Protein AF-A0A9P6J205-F1 (afdb_monomer_lite)

pLDDT: mean 71.79, std 16.91, range [29.52, 93.44]

Sequence (157 aa):
MSLKSSILQNPLFQKTFSLTIWFLLLGIPLLIVVLVVYCATKGTGNIAGLIIDKSAKRVRAYQQQQRKKEKPDPPMGAISFTSQSPTGTADSDKVSFSPEDQLLLYGAYKQATKGDIKGLKPTFSDIAARSKWQAWANMRGKSHQEAQEIYVDLVVK

Organism: Mortierella alpina (NCBI:txid64518)

Foldseek 3Di:
DDPPPPVPPDPVVVVVVVVVVVCVVPVVVVVVVVVVVVCVVPPDPPPVVVVVVVVVVVVVVVVVVVVVVPPPDPCPPDPPPDPDDDDDDDDDPDPDDDSLLVLLLLLLVCCLPVNQDDDDQDDPVDPSSNSNSVSVNVCHPPHNVRSVVSNVVSVVD

Structure (mmCIF, N/CA/C/O backbone):
data_AF-A0A9P6J205-F1
#
_entry.id   AF-A0A9P6J205-F1
#
loop_
_atom_site.group_PDB
_atom_site.id
_atom_site.type_symbol
_atom_site.label_atom_id
_atom_site.label_alt_id
_atom_site.label_comp_id
_atom_site.label_asym_id
_atom_site.label_entity_id
_atom_site.label_seq_id
_atom_site.pdbx_PDB_ins_code
_atom_site.Cartn_x
_atom_site.Cartn_y
_atom_site.Cartn_z
_atom_site.occupancy
_atom_site.B_iso_or_equiv
_atom_site.auth_seq_id
_atom_site.auth_comp_id
_atom_site.auth_asym_id
_atom_site.auth_atom_id
_atom_site.pdbx_PDB_model_num
ATOM 1 N N . MET A 1 1 ? 83.102 -12.683 37.222 1.00 41.12 1 MET A N 1
ATOM 2 C CA . MET A 1 1 ? 83.551 -13.197 35.910 1.00 41.12 1 MET A CA 1
ATOM 3 C C . MET A 1 1 ? 82.392 -13.138 34.934 1.00 41.12 1 MET A C 1
ATOM 5 O O . MET A 1 1 ? 81.307 -13.614 35.239 1.00 41.12 1 MET A O 1
ATOM 9 N N . SER A 1 2 ? 82.616 -12.447 33.820 1.00 54.97 2 SER A N 1
ATOM 10 C CA . SER A 1 2 ? 81.645 -12.169 32.765 1.00 54.97 2 SER A CA 1
ATOM 11 C C . SER A 1 2 ? 81.295 -13.448 32.000 1.00 54.97 2 SER A C 1
ATOM 13 O O . SER A 1 2 ? 82.120 -13.961 31.255 1.00 54.97 2 SER A O 1
ATOM 15 N N . LEU A 1 3 ? 80.077 -13.961 32.191 1.00 51.59 3 LEU A N 1
ATOM 16 C CA . LEU A 1 3 ? 79.506 -15.078 31.419 1.00 51.59 3 LEU A CA 1
ATOM 17 C C . LEU A 1 3 ? 78.498 -14.593 30.358 1.00 51.59 3 LEU A C 1
ATOM 19 O O . LEU A 1 3 ? 77.771 -15.389 29.774 1.00 51.59 3 LEU A O 1
ATOM 23 N N . LYS A 1 4 ? 78.423 -13.276 30.110 1.00 52.69 4 LYS A N 1
ATOM 24 C CA . LYS A 1 4 ? 77.413 -12.679 29.217 1.00 52.69 4 LYS A CA 1
ATOM 25 C C . LYS A 1 4 ? 77.849 -12.545 27.753 1.00 52.69 4 LYS A C 1
ATOM 27 O O . LYS A 1 4 ? 77.034 -12.141 26.934 1.00 52.69 4 LYS A O 1
ATOM 32 N N . SER A 1 5 ? 79.086 -12.890 27.395 1.00 57.25 5 SER A N 1
ATOM 33 C CA . SER A 1 5 ? 79.596 -12.683 26.029 1.00 57.25 5 SER A CA 1
ATOM 34 C C . SER A 1 5 ? 79.699 -13.948 25.169 1.00 57.25 5 SER A C 1
ATOM 36 O O . SER A 1 5 ? 79.722 -13.829 23.948 1.00 57.25 5 SER A O 1
ATOM 38 N N . SER A 1 6 ? 79.698 -15.157 25.742 1.00 56.53 6 SER A N 1
ATOM 39 C CA . SER A 1 6 ? 80.016 -16.376 24.972 1.00 56.53 6 SER A CA 1
ATOM 40 C C . SER A 1 6 ? 78.914 -16.851 24.016 1.00 56.53 6 SER A C 1
ATOM 42 O O . SER A 1 6 ? 79.210 -17.537 23.045 1.00 56.53 6 SER A O 1
ATOM 44 N N . ILE A 1 7 ? 77.649 -16.478 24.239 1.00 56.50 7 ILE A N 1
ATOM 45 C CA . ILE A 1 7 ? 76.525 -16.908 23.381 1.00 56.50 7 ILE A CA 1
ATOM 46 C C . ILE A 1 7 ? 76.382 -15.995 22.145 1.00 56.50 7 ILE A C 1
ATOM 48 O O . ILE A 1 7 ? 75.870 -16.413 21.109 1.00 56.50 7 ILE A O 1
ATOM 52 N N . LEU A 1 8 ? 76.894 -14.762 22.213 1.00 55.38 8 LEU A N 1
ATOM 53 C CA . LEU A 1 8 ? 76.683 -13.729 21.191 1.00 55.38 8 LEU A CA 1
ATOM 54 C C . LEU A 1 8 ? 77.737 -13.704 20.072 1.00 55.38 8 LEU A C 1
ATOM 56 O O . LEU A 1 8 ? 77.547 -12.979 19.097 1.00 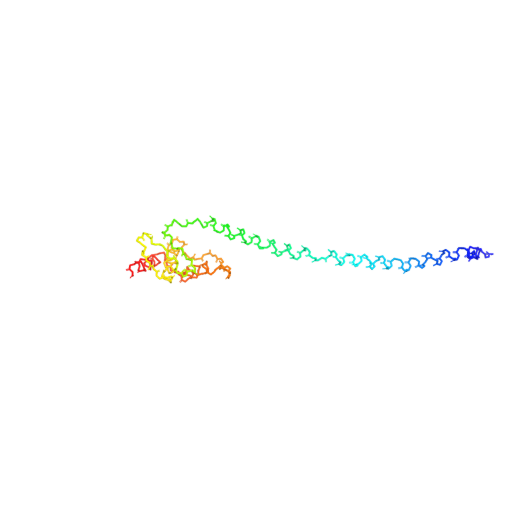55.38 8 LEU A O 1
ATOM 60 N N . GLN A 1 9 ? 78.810 -14.495 20.167 1.00 62.38 9 GLN A N 1
ATOM 61 C CA . GLN A 1 9 ? 79.938 -14.465 19.222 1.00 62.38 9 GLN A CA 1
ATOM 62 C C . GLN A 1 9 ? 79.904 -15.551 18.132 1.00 62.38 9 GLN A C 1
ATOM 64 O O . GLN A 1 9 ? 80.820 -15.622 17.316 1.00 62.38 9 GLN A O 1
ATOM 69 N N . ASN A 1 10 ? 78.849 -16.375 18.067 1.00 68.81 10 ASN A N 1
ATOM 70 C CA . ASN A 1 10 ? 78.697 -17.374 17.006 1.00 68.81 10 ASN A CA 1
ATOM 71 C C . ASN A 1 10 ? 78.152 -16.727 15.714 1.00 68.81 10 ASN A C 1
ATOM 73 O O . ASN A 1 10 ? 76.998 -16.285 15.698 1.00 68.81 10 ASN A O 1
ATOM 77 N N . PRO A 1 11 ? 78.914 -16.703 14.600 1.00 70.19 11 PRO A N 1
ATOM 78 C CA . PRO A 1 11 ? 78.512 -16.010 13.370 1.00 70.19 11 PRO A CA 1
ATOM 79 C C . PRO A 1 11 ? 77.289 -16.650 12.694 1.00 70.19 11 PRO A C 1
ATOM 81 O O . PRO A 1 11 ? 76.529 -15.965 12.011 1.00 70.19 11 PRO A O 1
ATOM 84 N N . LEU A 1 12 ? 77.059 -17.949 12.915 1.00 64.69 12 LEU A N 1
ATOM 85 C CA . LEU A 1 12 ? 75.842 -18.642 12.479 1.00 64.69 12 LEU A CA 1
ATOM 86 C C . LEU A 1 12 ? 74.612 -18.188 13.274 1.00 64.69 12 LEU A C 1
ATOM 88 O O . LEU A 1 12 ? 73.552 -17.957 12.695 1.00 64.69 12 LEU A O 1
ATOM 92 N N . PHE A 1 13 ? 74.763 -17.978 14.583 1.00 65.44 13 PHE A N 1
ATOM 93 C CA . PHE A 1 13 ? 73.679 -17.501 15.437 1.00 65.44 13 PHE A CA 1
ATOM 94 C C . PHE A 1 13 ? 73.306 -16.063 15.050 1.00 65.44 13 PHE A C 1
ATOM 96 O O . PHE A 1 13 ? 72.161 -15.797 14.716 1.00 65.44 13 PHE A O 1
ATOM 103 N N . GLN A 1 14 ? 74.278 -15.163 14.896 1.00 65.69 14 GLN A N 1
ATOM 104 C CA . GLN A 1 14 ? 74.015 -13.786 14.444 1.00 65.69 14 GLN A CA 1
ATOM 105 C C . GLN A 1 14 ? 73.279 -13.719 13.090 1.00 65.69 14 GLN A C 1
ATOM 107 O O . GLN A 1 14 ? 72.322 -12.958 12.941 1.00 65.69 14 GLN A O 1
ATOM 112 N N . LYS A 1 15 ? 73.654 -14.566 12.120 1.00 73.62 15 LYS A N 1
ATOM 113 C CA . LYS A 1 15 ? 72.974 -14.631 10.813 1.00 73.62 15 LYS A CA 1
ATOM 114 C C . LYS A 1 15 ? 71.539 -15.153 10.916 1.00 73.62 15 LYS A C 1
ATOM 116 O O . LYS A 1 15 ? 70.650 -14.583 10.295 1.00 73.62 15 LYS A O 1
ATOM 121 N N . THR A 1 16 ? 71.292 -16.194 11.710 1.00 70.44 16 THR A N 1
ATOM 122 C CA . THR A 1 16 ? 69.937 -16.758 11.887 1.00 70.44 16 THR A CA 1
ATOM 123 C C . THR A 1 16 ? 69.003 -15.829 12.659 1.00 70.44 16 THR A C 1
ATOM 125 O O . THR A 1 16 ? 67.841 -15.688 12.282 1.00 70.44 16 THR A O 1
ATOM 128 N N . PHE A 1 17 ? 69.502 -15.124 13.676 1.00 75.81 17 PHE A N 1
ATOM 129 C CA . PHE A 1 17 ? 68.712 -14.136 14.413 1.00 75.81 17 PHE A CA 1
ATOM 130 C C . PHE A 1 17 ? 68.404 -12.911 13.547 1.00 75.81 17 PHE A C 1
ATOM 132 O O . PHE A 1 17 ? 67.268 -12.457 13.519 1.00 75.81 17 PHE A O 1
ATOM 139 N N . SER A 1 18 ? 69.362 -12.425 12.752 1.00 77.38 18 SER A N 1
ATOM 140 C CA . SER A 1 18 ? 69.127 -11.309 11.825 1.00 77.38 18 SER A CA 1
ATOM 141 C C . SER A 1 18 ? 68.136 -11.667 10.708 1.00 77.38 18 SER A C 1
ATOM 143 O O . SER A 1 18 ? 67.225 -10.890 10.423 1.00 77.38 18 SER A O 1
ATOM 145 N N . LEU A 1 19 ? 68.259 -12.864 10.124 1.00 75.75 19 LEU A N 1
ATOM 146 C CA . LEU A 1 19 ? 67.400 -13.316 9.027 1.00 75.75 19 LEU A CA 1
ATOM 147 C C . LEU A 1 19 ? 65.959 -13.586 9.490 1.00 75.75 19 LEU A C 1
ATOM 149 O O . LEU A 1 19 ? 65.010 -13.239 8.791 1.00 75.75 19 LEU A O 1
ATOM 153 N N . THR A 1 20 ? 65.784 -14.148 10.690 1.00 79.38 20 THR A N 1
ATOM 154 C CA . THR A 1 20 ? 64.454 -14.363 11.287 1.00 79.38 20 THR A CA 1
ATOM 155 C C . THR A 1 20 ? 63.793 -13.050 11.690 1.00 79.38 20 THR A C 1
ATOM 157 O O . THR A 1 20 ? 62.608 -12.869 11.421 1.00 79.38 20 THR A O 1
ATOM 160 N N . ILE A 1 21 ? 64.553 -12.101 12.244 1.00 84.25 21 ILE A N 1
ATOM 161 C CA . ILE A 1 21 ? 64.058 -10.757 12.568 1.00 84.25 21 ILE A CA 1
ATOM 162 C C . ILE A 1 21 ? 63.597 -10.022 11.304 1.00 84.25 21 ILE A C 1
ATOM 164 O O . ILE A 1 21 ? 62.526 -9.420 11.317 1.00 84.25 21 ILE A O 1
ATOM 168 N N . TRP A 1 22 ? 64.337 -10.120 10.195 1.00 77.25 22 TRP A N 1
ATOM 169 C CA . TRP A 1 22 ? 63.916 -9.548 8.910 1.00 77.25 22 TRP A CA 1
ATOM 170 C C . TRP A 1 22 ? 62.637 -10.206 8.366 1.00 77.25 22 TRP A C 1
ATOM 172 O O . TRP A 1 22 ? 61.748 -9.514 7.874 1.00 77.25 22 TRP A O 1
ATOM 182 N N . PHE A 1 23 ? 62.493 -11.525 8.518 1.00 81.62 23 PHE A N 1
ATOM 183 C CA . PHE A 1 23 ? 61.292 -12.261 8.106 1.00 81.62 23 PHE A CA 1
ATOM 184 C C . PHE A 1 23 ? 60.060 -11.911 8.959 1.00 81.62 23 PHE A C 1
ATOM 186 O O . PHE A 1 23 ? 58.953 -11.799 8.436 1.00 81.62 23 PHE A O 1
ATOM 193 N N . LEU A 1 24 ? 60.247 -11.667 10.258 1.00 82.44 24 LEU A N 1
ATOM 194 C CA . LEU A 1 24 ? 59.205 -11.175 11.164 1.00 82.44 24 LEU A CA 1
ATOM 195 C C . LEU A 1 24 ? 58.810 -9.721 10.855 1.00 82.44 24 LEU A C 1
ATOM 197 O O . LEU A 1 24 ? 57.621 -9.412 10.818 1.00 82.44 24 LEU A O 1
ATOM 201 N N . LEU A 1 25 ? 59.785 -8.844 10.587 1.00 83.44 25 LEU A N 1
ATOM 202 C CA . LEU A 1 25 ? 59.552 -7.421 10.311 1.00 83.44 25 LEU A CA 1
ATOM 203 C C . LEU A 1 25 ? 58.934 -7.148 8.940 1.00 83.44 25 LEU A C 1
ATOM 205 O O . LEU A 1 25 ? 58.201 -6.176 8.821 1.00 83.44 25 LEU A O 1
ATOM 209 N N . LEU A 1 26 ? 59.211 -7.965 7.920 1.00 82.44 26 LEU A N 1
ATOM 210 C CA . LEU A 1 26 ? 58.691 -7.760 6.558 1.00 82.44 26 LEU A CA 1
ATOM 211 C C . LEU A 1 26 ? 57.620 -8.772 6.145 1.00 82.44 26 LEU A C 1
ATOM 213 O O . LEU A 1 26 ? 56.707 -8.424 5.398 1.00 82.44 26 LEU A O 1
ATOM 217 N N . GLY A 1 27 ? 57.677 -10.006 6.645 1.00 84.94 27 GLY A N 1
ATOM 218 C CA . GLY A 1 27 ? 56.720 -11.056 6.292 1.00 84.94 27 GLY A CA 1
ATOM 219 C C . GLY A 1 27 ? 55.359 -10.876 6.961 1.00 84.94 27 GLY A C 1
ATOM 220 O O . GLY A 1 27 ? 54.329 -10.989 6.300 1.00 84.94 27 GLY A O 1
ATOM 221 N N . ILE A 1 28 ? 55.335 -10.532 8.253 1.00 86.06 28 ILE A N 1
ATOM 222 C CA . ILE A 1 28 ? 54.082 -10.291 8.984 1.00 86.06 28 ILE A CA 1
ATOM 223 C C . ILE A 1 28 ? 53.296 -9.101 8.414 1.00 86.06 28 ILE A C 1
ATOM 225 O O . ILE A 1 28 ? 52.098 -9.274 8.186 1.00 86.06 28 ILE A O 1
ATOM 229 N N . PRO A 1 29 ? 53.889 -7.925 8.115 1.00 87.69 29 PRO A N 1
ATOM 230 C CA . PRO A 1 29 ? 53.118 -6.838 7.518 1.00 87.69 29 PRO A CA 1
ATOM 231 C C . PRO A 1 29 ? 52.644 -7.161 6.101 1.00 87.69 29 PRO A C 1
ATOM 233 O O . PRO A 1 29 ? 51.523 -6.794 5.768 1.00 87.69 29 PRO A O 1
ATOM 236 N N . LEU A 1 30 ? 53.413 -7.897 5.287 1.00 86.19 30 LEU A N 1
ATOM 237 C CA . LEU A 1 30 ? 52.924 -8.369 3.985 1.00 86.19 30 LEU A CA 1
ATOM 238 C C . LEU A 1 30 ? 51.725 -9.313 4.140 1.00 86.19 30 LEU A C 1
ATOM 240 O O . LEU A 1 30 ? 50.746 -9.173 3.411 1.00 86.19 30 LEU A O 1
ATOM 244 N N . LEU A 1 31 ? 51.755 -10.217 5.121 1.00 86.44 31 LEU A N 1
ATOM 245 C CA . LEU A 1 31 ? 50.636 -11.111 5.417 1.00 86.44 31 LEU A CA 1
ATOM 246 C C . LEU A 1 31 ? 49.409 -10.324 5.894 1.00 86.44 31 LEU A C 1
ATOM 248 O O . LEU A 1 31 ? 48.308 -10.577 5.415 1.00 86.44 31 LEU A O 1
ATOM 252 N N . ILE A 1 32 ? 49.592 -9.326 6.765 1.00 88.50 32 ILE A N 1
ATOM 253 C CA . ILE A 1 32 ? 48.509 -8.441 7.217 1.00 88.50 32 ILE A CA 1
ATOM 254 C C . ILE A 1 32 ? 47.936 -7.644 6.042 1.00 88.50 32 ILE A C 1
ATOM 256 O O . ILE A 1 32 ? 46.720 -7.584 5.902 1.00 88.50 32 ILE A O 1
ATOM 260 N N . VAL A 1 33 ? 48.772 -7.077 5.168 1.00 88.19 33 VAL A N 1
ATOM 261 C CA . VAL A 1 33 ? 48.318 -6.332 3.981 1.00 88.19 33 VAL A CA 1
ATOM 262 C C . VAL A 1 33 ? 47.537 -7.243 3.034 1.00 88.19 33 VAL A C 1
ATOM 264 O O . VAL A 1 33 ? 46.446 -6.875 2.605 1.00 88.19 33 VAL A O 1
ATOM 267 N N . VAL A 1 34 ? 48.024 -8.457 2.765 1.00 87.69 34 VAL A N 1
ATOM 268 C CA . VAL A 1 34 ? 47.303 -9.455 1.956 1.00 87.69 34 VAL A CA 1
ATOM 269 C C . VAL A 1 34 ? 45.974 -9.838 2.610 1.00 87.69 34 VAL A C 1
ATOM 271 O O . VAL A 1 34 ? 44.964 -9.943 1.919 1.00 87.69 34 VAL A O 1
ATOM 274 N N . LEU A 1 35 ? 45.937 -9.987 3.934 1.00 85.44 35 LEU A N 1
ATOM 275 C CA . LEU A 1 35 ? 44.730 -10.345 4.678 1.00 85.44 35 LEU A CA 1
ATOM 276 C C . LEU A 1 35 ? 43.717 -9.189 4.717 1.00 85.44 35 LEU A C 1
ATOM 278 O O . LEU A 1 35 ? 42.523 -9.425 4.560 1.00 85.44 35 LEU A O 1
ATOM 282 N N . VAL A 1 36 ? 44.174 -7.939 4.821 1.00 84.94 36 VAL A N 1
ATOM 283 C CA . VAL A 1 36 ? 43.337 -6.732 4.721 1.00 84.94 36 VAL A CA 1
ATOM 284 C C . VAL A 1 36 ? 42.776 -6.572 3.307 1.00 84.94 36 VAL A C 1
ATOM 286 O O . VAL A 1 36 ? 41.580 -6.330 3.159 1.00 84.94 36 VAL A O 1
ATOM 289 N N . VAL A 1 37 ? 43.586 -6.779 2.264 1.00 83.94 37 VAL A N 1
ATOM 290 C CA . VAL A 1 37 ? 43.130 -6.756 0.860 1.00 83.94 37 VAL A CA 1
ATOM 291 C C . VAL A 1 37 ? 42.151 -7.903 0.578 1.00 83.94 37 VAL A C 1
ATOM 293 O O . VAL A 1 37 ? 41.130 -7.708 -0.085 1.00 83.94 37 VAL A O 1
ATOM 296 N N . TYR A 1 38 ? 42.389 -9.091 1.131 1.00 84.31 38 TYR A N 1
ATOM 297 C CA . TYR A 1 38 ? 41.468 -10.225 1.035 1.00 84.31 38 TYR A CA 1
ATOM 298 C C . TYR A 1 38 ? 40.138 -9.957 1.763 1.00 84.31 38 TYR A C 1
ATOM 300 O O . TYR A 1 38 ? 39.062 -10.227 1.226 1.00 84.31 38 TYR A O 1
ATOM 308 N N . CYS A 1 39 ? 40.183 -9.343 2.947 1.00 77.50 39 CYS A N 1
ATOM 309 C CA . CYS A 1 39 ? 38.991 -8.896 3.669 1.00 77.50 39 CYS A CA 1
ATOM 310 C C . CYS A 1 39 ? 38.236 -7.790 2.912 1.00 77.50 39 CYS A C 1
ATOM 312 O O . CYS A 1 39 ? 37.005 -7.817 2.870 1.00 77.50 39 CYS A O 1
ATOM 314 N N . ALA A 1 40 ? 38.944 -6.860 2.264 1.00 71.81 40 ALA A N 1
ATOM 315 C CA . ALA A 1 40 ? 38.343 -5.777 1.484 1.00 71.81 40 ALA A CA 1
ATOM 316 C C . ALA A 1 40 ? 37.705 -6.266 0.171 1.00 71.81 40 ALA A C 1
ATOM 318 O O . ALA A 1 40 ? 36.665 -5.755 -0.229 1.00 71.81 40 ALA A O 1
ATOM 319 N N . THR A 1 41 ? 38.273 -7.287 -0.480 1.00 68.62 41 THR A N 1
ATOM 320 C CA . THR A 1 41 ? 37.715 -7.866 -1.720 1.00 68.62 41 THR A CA 1
ATOM 321 C C . THR A 1 41 ? 36.516 -8.787 -1.474 1.00 68.62 41 THR A C 1
ATOM 323 O O . THR A 1 41 ? 35.661 -8.933 -2.347 1.00 68.62 41 THR A O 1
ATOM 326 N N . LYS A 1 42 ? 36.407 -9.398 -0.286 1.00 63.72 42 LYS A N 1
ATOM 327 C CA . LYS A 1 42 ? 35.264 -10.247 0.108 1.00 63.72 42 LYS A CA 1
ATOM 328 C C . LYS A 1 42 ? 34.161 -9.481 0.855 1.00 63.72 42 LYS A C 1
ATOM 330 O O . LYS A 1 42 ? 33.034 -9.971 0.941 1.00 63.72 42 LYS A O 1
ATOM 335 N N . GLY A 1 43 ? 34.462 -8.310 1.416 1.00 64.00 43 GLY A N 1
ATOM 336 C CA . GLY A 1 43 ? 33.534 -7.514 2.212 1.00 64.00 43 GLY A CA 1
ATOM 337 C C . GLY A 1 43 ? 32.693 -6.559 1.366 1.00 64.00 43 GLY A C 1
ATOM 338 O O . GLY A 1 43 ? 33.219 -5.800 0.569 1.00 64.00 43 GLY A O 1
ATOM 339 N N . THR A 1 44 ? 31.382 -6.538 1.613 1.00 57.19 44 THR A N 1
ATOM 340 C CA . THR A 1 44 ? 30.391 -5.509 1.205 1.00 57.19 44 THR A CA 1
ATOM 341 C C . THR A 1 44 ? 29.679 -5.605 -0.152 1.00 57.19 44 THR A C 1
ATOM 343 O O . THR A 1 44 ? 28.772 -4.815 -0.387 1.00 57.19 44 THR A O 1
ATOM 346 N N . GLY A 1 45 ? 29.912 -6.621 -0.989 1.00 56.94 45 GLY A N 1
ATOM 347 C CA . GLY A 1 45 ? 29.120 -6.786 -2.228 1.00 56.94 45 GLY A CA 1
ATOM 348 C C . GLY A 1 45 ? 27.699 -7.352 -2.032 1.00 56.94 45 GLY A C 1
ATOM 349 O O . GLY A 1 45 ? 26.758 -6.944 -2.706 1.00 56.94 45 GLY A O 1
ATOM 350 N N . ASN A 1 46 ? 27.513 -8.286 -1.090 1.00 57.03 46 ASN A N 1
ATOM 351 C CA . ASN A 1 46 ? 26.305 -9.133 -1.052 1.00 57.03 46 ASN A CA 1
ATOM 352 C C . ASN A 1 46 ? 25.264 -8.739 0.016 1.00 57.03 46 ASN A C 1
ATOM 354 O O . ASN A 1 46 ? 24.160 -9.277 0.057 1.00 57.03 46 ASN A O 1
ATOM 358 N N . ILE A 1 47 ? 25.605 -7.808 0.910 1.00 58.12 47 ILE A N 1
ATOM 359 C CA . ILE A 1 47 ? 24.757 -7.451 2.060 1.00 58.12 47 ILE A CA 1
ATOM 360 C C . ILE A 1 47 ? 23.800 -6.307 1.692 1.00 58.12 47 ILE A C 1
ATOM 362 O O . ILE A 1 47 ? 22.629 -6.336 2.068 1.00 58.12 47 ILE A O 1
ATOM 366 N N . ALA A 1 48 ? 24.259 -5.342 0.885 1.00 57.38 48 ALA A N 1
ATOM 367 C CA . ALA A 1 48 ? 23.447 -4.205 0.448 1.00 57.38 48 ALA A CA 1
ATOM 368 C C . ALA A 1 48 ? 22.246 -4.641 -0.417 1.00 57.38 48 ALA A C 1
ATOM 370 O O . ALA A 1 48 ? 21.121 -4.199 -0.184 1.00 57.38 48 ALA A O 1
ATOM 371 N N . GLY A 1 49 ? 22.452 -5.584 -1.346 1.00 55.66 49 GLY A N 1
ATOM 372 C CA . GLY A 1 49 ? 21.375 -6.146 -2.170 1.00 55.66 49 GLY A CA 1
ATOM 373 C C . GLY A 1 49 ? 20.349 -6.960 -1.368 1.00 55.66 49 GLY A C 1
ATOM 374 O O . GLY A 1 49 ? 19.151 -6.876 -1.633 1.00 55.66 49 GLY A O 1
ATOM 375 N N . LEU A 1 50 ? 20.788 -7.685 -0.331 1.00 57.44 50 LEU A N 1
ATOM 376 C CA . LEU A 1 50 ? 19.911 -8.509 0.512 1.00 57.44 50 LEU A CA 1
ATOM 377 C C . LEU A 1 50 ? 18.957 -7.666 1.379 1.00 57.44 50 LEU A C 1
ATOM 379 O O . LEU A 1 50 ? 17.823 -8.077 1.638 1.00 57.44 50 LEU A O 1
ATOM 383 N N . ILE A 1 51 ? 19.401 -6.488 1.829 1.00 58.16 51 ILE A N 1
ATOM 384 C CA . ILE A 1 51 ? 18.589 -5.571 2.647 1.00 58.16 51 ILE A CA 1
ATOM 385 C C . ILE A 1 51 ? 17.505 -4.894 1.788 1.00 58.16 51 ILE A C 1
ATOM 387 O O . ILE A 1 51 ? 16.350 -4.778 2.214 1.00 58.16 51 ILE A O 1
ATOM 391 N N . ILE A 1 52 ? 17.840 -4.521 0.549 1.00 58.72 52 ILE A N 1
ATOM 392 C CA . ILE A 1 52 ? 16.904 -3.894 -0.397 1.00 58.72 52 ILE A CA 1
ATOM 393 C C . ILE A 1 52 ? 15.887 -4.924 -0.938 1.00 58.72 52 ILE A C 1
ATOM 395 O O . ILE A 1 52 ? 14.695 -4.628 -1.012 1.00 58.72 52 ILE A O 1
ATOM 399 N N . ASP A 1 53 ? 16.294 -6.168 -1.216 1.00 59.31 53 ASP A N 1
ATOM 400 C CA . ASP A 1 53 ? 15.384 -7.223 -1.704 1.00 59.31 53 ASP A CA 1
ATOM 401 C C . ASP A 1 53 ? 14.40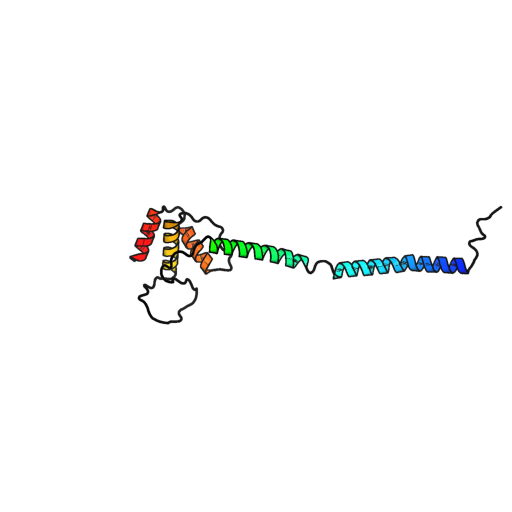3 -7.730 -0.625 1.00 59.31 53 ASP A C 1
ATOM 403 O O . ASP A 1 53 ? 13.211 -7.936 -0.892 1.00 59.31 53 ASP A O 1
ATOM 407 N N . LYS A 1 54 ? 14.854 -7.879 0.633 1.00 60.41 54 LYS A N 1
A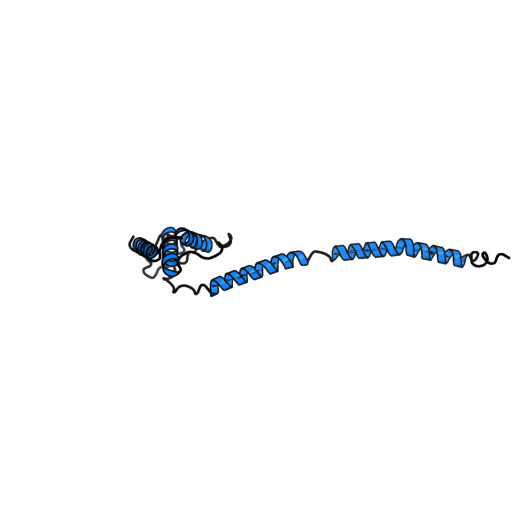TOM 408 C CA . LYS A 1 54 ? 13.979 -8.339 1.732 1.00 60.41 54 LYS A CA 1
ATOM 409 C C . LYS A 1 54 ? 12.834 -7.371 2.023 1.00 60.41 54 LYS A C 1
ATOM 411 O O . LYS A 1 54 ? 11.726 -7.819 2.335 1.00 60.41 54 LYS A O 1
ATOM 416 N N . SER A 1 55 ? 13.080 -6.065 1.935 1.00 57.66 55 SER A N 1
ATOM 417 C CA . SER A 1 55 ? 12.037 -5.057 2.153 1.00 57.66 55 SER A CA 1
ATOM 418 C C . SER A 1 55 ? 11.008 -5.061 1.014 1.00 57.66 55 SER A C 1
ATOM 420 O O . SER A 1 55 ? 9.804 -5.105 1.282 1.00 57.66 55 SER A O 1
ATOM 422 N N . ALA A 1 56 ? 11.452 -5.160 -0.244 1.00 65.19 56 ALA A N 1
ATOM 423 C CA . ALA A 1 56 ? 10.573 -5.227 -1.413 1.00 65.19 56 ALA A CA 1
ATOM 424 C C . ALA A 1 56 ? 9.655 -6.465 -1.408 1.00 65.19 56 ALA A C 1
ATOM 426 O O . ALA A 1 56 ? 8.461 -6.362 -1.711 1.00 65.19 56 ALA A O 1
ATOM 427 N N . LYS A 1 57 ? 10.172 -7.637 -1.011 1.00 66.31 57 LYS A N 1
ATOM 428 C CA . LYS A 1 57 ? 9.371 -8.872 -0.910 1.00 66.31 57 LYS A CA 1
ATOM 429 C C . LYS A 1 57 ? 8.273 -8.779 0.150 1.00 66.31 57 LYS A C 1
ATOM 431 O O . LYS A 1 57 ? 7.148 -9.201 -0.115 1.00 66.31 57 LYS A O 1
ATOM 436 N N . ARG A 1 58 ? 8.557 -8.182 1.315 1.00 65.12 58 ARG A N 1
ATOM 437 C CA . ARG A 1 58 ? 7.545 -7.969 2.366 1.00 65.12 58 ARG A CA 1
ATOM 438 C C . ARG A 1 58 ? 6.438 -7.037 1.889 1.00 65.12 58 ARG A C 1
ATOM 440 O O . ARG A 1 58 ? 5.273 -7.369 2.065 1.00 65.12 58 ARG A O 1
ATOM 447 N N . VAL A 1 59 ? 6.775 -5.927 1.231 1.00 68.81 59 VAL A N 1
ATOM 448 C CA . VAL A 1 59 ? 5.775 -4.980 0.701 1.00 68.81 59 VAL A CA 1
ATOM 449 C C . VAL A 1 59 ? 4.884 -5.636 -0.355 1.00 68.81 59 VAL A C 1
ATOM 451 O O . VAL A 1 59 ? 3.666 -5.495 -0.287 1.00 68.81 59 VAL A O 1
ATOM 454 N N . ARG A 1 60 ? 5.454 -6.422 -1.279 1.00 70.00 60 ARG A N 1
ATOM 455 C CA . ARG A 1 60 ? 4.671 -7.185 -2.268 1.00 70.00 60 ARG A CA 1
ATOM 456 C C . ARG A 1 60 ? 3.752 -8.208 -1.602 1.00 70.00 60 ARG A C 1
ATOM 458 O O . ARG A 1 60 ? 2.600 -8.329 -2.006 1.00 70.00 60 ARG A O 1
ATOM 465 N N . ALA A 1 61 ? 4.220 -8.893 -0.557 1.00 73.94 61 ALA A N 1
ATOM 466 C CA . ALA A 1 61 ? 3.392 -9.809 0.223 1.00 73.94 61 ALA A CA 1
ATOM 467 C C . ALA A 1 61 ? 2.258 -9.074 0.963 1.00 73.94 61 ALA A C 1
ATOM 469 O O . ALA A 1 61 ? 1.118 -9.527 0.904 1.00 73.94 61 ALA A O 1
ATOM 470 N N . TYR A 1 62 ? 2.523 -7.914 1.578 1.00 66.44 62 TYR A N 1
ATOM 471 C CA . TYR A 1 62 ? 1.492 -7.066 2.194 1.00 66.44 62 TYR A CA 1
ATOM 472 C C . TYR A 1 62 ? 0.468 -6.572 1.163 1.00 66.44 62 TYR A C 1
ATOM 474 O O . TYR A 1 62 ? -0.731 -6.663 1.407 1.00 66.44 62 TYR A O 1
ATOM 482 N N . GLN A 1 63 ? 0.908 -6.114 -0.012 1.00 66.75 63 GLN A N 1
ATOM 483 C CA . GLN A 1 63 ? 0.014 -5.695 -1.100 1.00 66.75 63 GLN A CA 1
ATOM 484 C C . GLN A 1 63 ? -0.826 -6.858 -1.641 1.00 66.75 63 GLN A C 1
ATOM 486 O O . GLN A 1 63 ? -2.011 -6.690 -1.915 1.00 66.75 63 GLN A O 1
ATOM 491 N N . GLN A 1 64 ? -0.247 -8.053 -1.768 1.00 63.34 64 GLN A N 1
ATOM 492 C CA . GLN A 1 64 ? -0.985 -9.254 -2.160 1.00 63.34 64 GLN A CA 1
ATOM 493 C C . GLN A 1 64 ? -1.984 -9.690 -1.086 1.00 63.34 64 GLN A C 1
ATOM 495 O O . GLN A 1 64 ? -3.080 -10.131 -1.417 1.00 63.34 64 GLN A O 1
ATOM 500 N N . GLN A 1 65 ? -1.637 -9.550 0.193 1.00 62.12 65 GLN A N 1
ATOM 501 C CA . GLN A 1 65 ? -2.556 -9.821 1.297 1.00 62.12 65 GLN A CA 1
ATOM 502 C C . GLN A 1 65 ? -3.711 -8.823 1.318 1.00 62.12 65 GLN A C 1
ATOM 504 O O . GLN A 1 65 ? -4.846 -9.244 1.515 1.00 62.12 65 GLN A O 1
ATOM 509 N N . GLN A 1 66 ? -3.452 -7.541 1.052 1.00 59.53 66 GLN A N 1
ATOM 510 C CA . GLN A 1 66 ? -4.515 -6.554 0.856 1.00 59.53 66 GLN A CA 1
ATOM 511 C C . GLN A 1 66 ? -5.390 -6.937 -0.345 1.00 59.53 66 GLN A C 1
ATOM 513 O O . GLN A 1 66 ? -6.601 -6.989 -0.194 1.00 59.53 66 GLN A O 1
ATOM 518 N N . ARG A 1 67 ? -4.801 -7.357 -1.476 1.00 60.81 67 ARG A N 1
ATOM 519 C CA . ARG A 1 67 ? -5.551 -7.881 -2.635 1.00 60.81 67 ARG A CA 1
ATOM 520 C C . ARG A 1 67 ? -6.364 -9.146 -2.355 1.00 60.81 67 ARG A C 1
ATOM 522 O O . ARG A 1 67 ? -7.341 -9.382 -3.043 1.00 60.81 67 ARG A O 1
ATOM 529 N N . LYS A 1 68 ? -5.949 -9.996 -1.412 1.00 56.75 68 LYS A N 1
ATOM 530 C CA . LYS A 1 68 ? -6.706 -11.201 -1.025 1.00 56.75 68 LYS A CA 1
ATOM 531 C C . LYS A 1 68 ? -7.806 -10.894 -0.007 1.00 56.75 68 LYS A C 1
ATOM 533 O O . LYS A 1 68 ? -8.843 -11.546 -0.026 1.00 56.75 68 LYS A O 1
ATOM 538 N N . LYS A 1 69 ? -7.566 -9.935 0.895 1.00 53.34 69 LYS A N 1
ATOM 539 C CA . LYS A 1 69 ? -8.556 -9.446 1.869 1.00 53.34 69 LYS A CA 1
ATOM 540 C C . LYS A 1 69 ? -9.621 -8.586 1.198 1.00 53.34 69 LYS A C 1
ATOM 542 O O . LYS A 1 69 ? -10.789 -8.647 1.570 1.00 53.34 69 LYS A O 1
ATOM 547 N N . GLU A 1 70 ? -9.229 -7.839 0.176 1.00 53.66 70 GLU A N 1
ATOM 548 C CA . GLU A 1 70 ? -10.126 -7.259 -0.807 1.00 53.66 70 GLU A CA 1
ATOM 549 C C . GLU A 1 70 ? -10.612 -8.384 -1.723 1.00 53.66 70 GLU A C 1
ATOM 551 O O . GLU A 1 70 ? -10.104 -8.599 -2.818 1.00 53.66 70 GLU A O 1
ATOM 556 N N . LYS A 1 71 ? -11.571 -9.174 -1.221 1.00 46.62 71 LYS A N 1
ATOM 557 C CA . LYS A 1 71 ? -12.339 -10.117 -2.038 1.00 46.62 71 LYS A CA 1
ATOM 558 C C . LYS A 1 71 ? -12.770 -9.350 -3.296 1.00 46.62 71 LYS A C 1
ATOM 560 O O . LYS A 1 71 ? -13.356 -8.282 -3.114 1.00 46.62 71 LYS A O 1
ATOM 565 N N . PRO A 1 72 ? -12.446 -9.821 -4.518 1.00 50.25 72 PRO A N 1
ATOM 566 C CA . PRO A 1 72 ? -12.843 -9.127 -5.732 1.00 50.25 72 PRO A CA 1
ATOM 567 C C . PRO A 1 72 ? -14.345 -8.910 -5.635 1.00 50.25 72 PRO A C 1
ATOM 569 O O . PRO A 1 72 ? -15.098 -9.874 -5.461 1.00 50.25 72 PRO A O 1
ATOM 572 N N . ASP A 1 73 ? -14.742 -7.636 -5.613 1.00 51.56 73 ASP A N 1
ATOM 573 C CA . ASP A 1 73 ? -16.145 -7.254 -5.626 1.00 51.56 73 ASP A CA 1
ATOM 574 C C . ASP A 1 73 ? -16.806 -8.059 -6.771 1.00 51.56 73 ASP A C 1
ATOM 576 O O . ASP A 1 73 ? -16.148 -8.265 -7.804 1.00 51.56 73 ASP A O 1
ATOM 580 N N . PRO A 1 74 ? -18.023 -8.618 -6.582 1.00 49.31 74 PRO A N 1
ATOM 581 C CA . PRO A 1 74 ? -18.696 -9.387 -7.630 1.00 49.31 74 PRO A CA 1
ATOM 582 C C . PRO A 1 74 ? -18.596 -8.607 -8.941 1.00 49.31 74 PRO A C 1
ATOM 584 O O . PRO A 1 74 ? -18.697 -7.378 -8.895 1.00 49.31 74 PRO A O 1
ATOM 587 N N . PRO A 1 75 ? -18.316 -9.270 -10.078 1.00 46.44 75 PRO A N 1
ATOM 588 C CA . PRO A 1 75 ? -18.023 -8.573 -11.317 1.00 46.44 75 PRO A CA 1
ATOM 589 C C . PRO A 1 75 ? -19.238 -7.737 -11.720 1.00 46.44 75 PRO A C 1
ATOM 591 O O . PRO A 1 75 ? -20.148 -8.225 -12.379 1.00 46.44 75 PRO A O 1
ATOM 594 N N . MET A 1 76 ? -19.235 -6.456 -11.352 1.00 44.22 76 MET A N 1
ATOM 595 C CA . MET A 1 76 ? -19.935 -5.434 -12.111 1.00 44.22 76 MET A CA 1
ATOM 596 C C . MET A 1 76 ? -19.221 -5.447 -13.459 1.00 44.22 76 MET A C 1
ATOM 598 O O . MET A 1 76 ? -18.046 -5.079 -13.539 1.00 44.22 76 MET A O 1
ATOM 602 N N . GLY A 1 77 ? -19.876 -6.077 -14.439 1.00 46.78 77 GLY A N 1
ATOM 603 C CA . GLY A 1 77 ? -19.292 -6.627 -15.658 1.00 46.78 77 GLY A CA 1
ATOM 604 C C . GLY A 1 77 ? -18.122 -5.815 -16.197 1.00 46.78 77 GLY A C 1
ATOM 605 O O . GLY A 1 77 ? -18.310 -4.727 -16.720 1.00 46.78 77 GLY A O 1
ATOM 606 N N . ALA A 1 78 ? -16.913 -6.362 -16.045 1.00 39.09 78 ALA A N 1
ATOM 607 C CA . ALA A 1 78 ? -15.673 -5.933 -16.687 1.00 39.09 78 ALA A CA 1
ATOM 608 C C . ALA A 1 78 ? -15.616 -4.443 -17.091 1.00 39.09 78 ALA A C 1
ATOM 610 O O . ALA A 1 78 ? -15.559 -4.128 -18.282 1.00 39.09 78 ALA A O 1
ATOM 611 N N . ILE A 1 79 ? -15.566 -3.537 -16.110 1.00 47.41 79 ILE A N 1
ATOM 612 C CA . ILE A 1 79 ? -14.944 -2.224 -16.315 1.00 47.41 79 ILE A CA 1
ATOM 613 C C . ILE A 1 79 ? -13.455 -2.401 -16.021 1.00 47.41 79 ILE A C 1
ATOM 615 O O . ILE A 1 79 ? -12.924 -2.111 -14.943 1.00 47.41 79 ILE A O 1
ATOM 619 N N . SER A 1 80 ? -12.779 -3.012 -16.989 1.00 43.62 80 SER A N 1
ATOM 620 C CA . SER A 1 80 ? -11.331 -3.079 -17.021 1.00 43.62 80 SER A CA 1
ATOM 621 C C . SER A 1 80 ? -10.816 -1.660 -17.240 1.00 43.62 80 SER A C 1
ATOM 623 O O . SER A 1 80 ? -10.807 -1.166 -18.362 1.00 43.62 80 SER A O 1
ATOM 625 N N . PHE A 1 81 ? -10.395 -1.003 -16.157 1.00 46.25 81 PHE A N 1
ATOM 626 C CA . PHE A 1 81 ? -9.586 0.215 -16.205 1.00 46.25 81 PHE A CA 1
ATOM 627 C C . PHE A 1 81 ? -8.204 -0.158 -16.769 1.00 46.25 81 PHE A C 1
ATOM 629 O O . PHE A 1 81 ? -7.223 -0.280 -16.037 1.00 46.25 81 PHE A O 1
ATOM 636 N N . THR A 1 82 ? -8.151 -0.481 -18.057 1.00 37.31 82 THR A N 1
ATOM 637 C CA . THR A 1 82 ? -6.908 -0.569 -18.813 1.00 37.31 82 THR A CA 1
ATOM 638 C C . THR A 1 82 ? -6.700 0.833 -19.367 1.00 37.31 82 THR A C 1
ATOM 640 O O . THR A 1 82 ? -7.581 1.407 -20.002 1.00 37.31 82 THR A O 1
ATOM 643 N N . SER A 1 83 ? -5.552 1.438 -19.079 1.00 42.81 83 SER A N 1
ATOM 644 C CA . SER A 1 83 ? -5.138 2.676 -19.734 1.00 42.81 83 SER A CA 1
ATOM 645 C C . SER A 1 83 ? -4.644 2.362 -21.152 1.00 42.81 83 SER A C 1
ATOM 647 O O . SER A 1 83 ? -3.496 2.651 -21.490 1.00 42.81 83 SER A O 1
ATOM 649 N N . GLN A 1 84 ? -5.459 1.681 -21.957 1.00 33.38 84 GLN A N 1
ATOM 650 C CA . GLN A 1 84 ? -5.159 1.405 -23.353 1.00 33.38 84 GLN A CA 1
ATOM 651 C C . GLN A 1 84 ? -6.349 1.814 -24.218 1.00 33.38 84 GLN A C 1
ATOM 653 O O . GLN A 1 84 ? -7.461 1.314 -24.073 1.00 33.38 84 GLN A O 1
ATOM 658 N N . SER A 1 85 ? -6.053 2.757 -25.115 1.00 31.86 85 SER A N 1
ATOM 659 C CA . SER A 1 85 ? -6.809 3.104 -26.321 1.00 31.86 85 SER A CA 1
ATOM 660 C C . SER A 1 85 ? -7.328 1.853 -27.061 1.00 31.86 85 SER A C 1
ATOM 662 O O . SER A 1 85 ? -6.751 0.771 -26.917 1.00 31.86 85 SER A O 1
ATOM 664 N N . PRO A 1 86 ? -8.402 1.977 -27.860 1.00 42.12 86 PRO A N 1
ATOM 665 C CA . PRO A 1 86 ? -9.299 0.883 -28.184 1.00 42.12 86 PRO A CA 1
ATOM 666 C C . PRO A 1 86 ? -8.630 -0.115 -29.127 1.00 42.12 86 PRO A C 1
ATOM 668 O O . PRO A 1 86 ? -8.179 0.236 -30.214 1.00 42.12 86 PRO A O 1
ATOM 671 N N . THR A 1 87 ? -8.631 -1.387 -28.744 1.00 29.52 87 THR A N 1
ATOM 672 C CA . THR A 1 87 ? -8.577 -2.480 -29.715 1.00 29.52 87 THR A CA 1
ATOM 673 C C . THR A 1 87 ? -9.909 -3.197 -29.624 1.00 29.52 87 THR A C 1
ATOM 675 O O . THR A 1 87 ? -10.291 -3.719 -28.578 1.00 29.52 87 THR A O 1
ATOM 678 N N . GLY A 1 88 ? -10.682 -3.066 -30.699 1.00 43.75 88 GLY A N 1
ATOM 679 C CA . GLY A 1 88 ? -12.040 -3.565 -30.771 1.00 43.75 88 GLY A CA 1
ATOM 680 C C . GLY A 1 88 ? -12.102 -5.081 -30.649 1.00 43.75 88 GLY A C 1
ATOM 681 O O . GLY A 1 88 ? -11.231 -5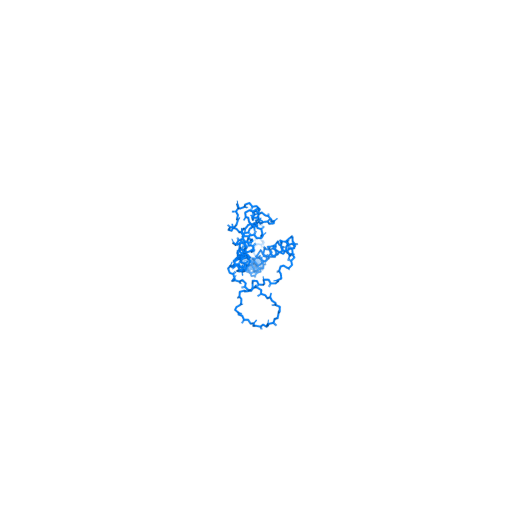.801 -31.124 1.00 43.75 88 GLY A O 1
ATOM 682 N N . THR A 1 89 ? -13.181 -5.553 -30.045 1.00 35.34 89 THR A N 1
ATOM 683 C CA . THR A 1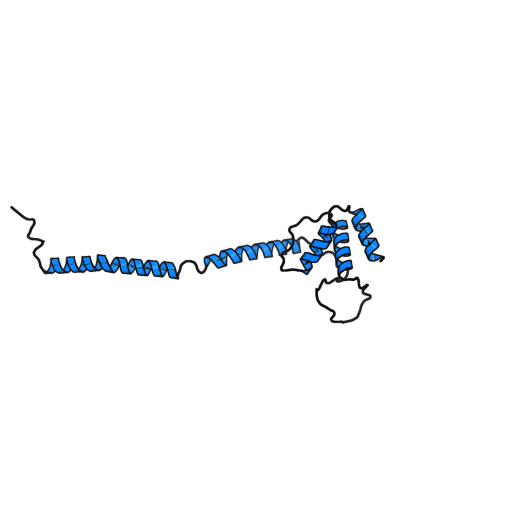 89 ? -14.016 -6.620 -30.599 1.00 35.34 89 THR A CA 1
ATOM 684 C C . THR A 1 89 ? -15.381 -6.509 -29.936 1.00 35.34 89 THR A C 1
ATOM 686 O O . THR A 1 89 ? -15.498 -6.408 -28.716 1.00 35.34 89 THR A O 1
ATOM 689 N N . ALA A 1 90 ? -16.391 -6.400 -30.791 1.00 53.16 90 ALA A N 1
ATOM 690 C CA . ALA A 1 90 ? -17.793 -6.302 -30.448 1.00 53.16 90 ALA A CA 1
ATOM 691 C C . ALA A 1 90 ? -18.289 -7.612 -29.829 1.00 53.16 90 ALA A C 1
ATOM 693 O O . ALA A 1 90 ? -17.950 -8.678 -30.337 1.00 53.16 90 ALA A O 1
ATOM 694 N N . ASP A 1 91 ? -19.058 -7.501 -28.747 1.00 49.12 91 ASP A N 1
ATOM 695 C CA . ASP A 1 91 ? -20.392 -8.091 -28.539 1.00 49.12 91 ASP A CA 1
ATOM 696 C C . ASP A 1 91 ? -20.756 -7.958 -27.040 1.00 49.12 91 ASP A C 1
ATOM 698 O O . ASP A 1 91 ? -19.869 -7.907 -26.183 1.00 49.12 91 ASP A O 1
ATOM 702 N N . SER A 1 92 ? -22.047 -7.900 -26.719 1.00 44.94 92 SER A N 1
ATOM 703 C CA . SER A 1 92 ? -22.696 -7.471 -25.463 1.00 44.94 92 SER A CA 1
ATOM 704 C C . SER A 1 92 ? -22.933 -5.963 -25.348 1.00 44.94 92 SER A C 1
ATOM 706 O O . SER A 1 92 ? -22.009 -5.159 -25.473 1.00 44.94 92 SER A O 1
ATOM 708 N N . ASP A 1 93 ? -24.190 -5.601 -25.086 1.00 53.12 93 ASP A N 1
ATOM 709 C CA . ASP A 1 93 ? -24.707 -4.254 -24.830 1.00 53.12 93 ASP A CA 1
ATOM 710 C C . ASP A 1 93 ? -23.951 -3.557 -23.682 1.00 53.12 93 ASP A C 1
ATOM 712 O O . ASP A 1 93 ? -24.396 -3.500 -22.534 1.00 53.12 93 ASP A O 1
ATOM 716 N N . LYS A 1 94 ? -22.747 -3.056 -23.959 1.00 59.44 94 LYS A N 1
ATOM 717 C CA . LYS A 1 94 ? -21.938 -2.327 -22.988 1.00 59.44 94 LYS A CA 1
ATOM 718 C C . LYS A 1 94 ? -22.330 -0.864 -23.031 1.00 59.44 94 LYS A C 1
ATOM 720 O O . LYS A 1 94 ? -21.890 -0.127 -23.908 1.00 59.44 94 LYS A O 1
ATOM 725 N N . VAL A 1 95 ? -23.100 -0.438 -22.032 1.00 62.97 95 VAL A N 1
ATOM 726 C CA . VAL A 1 95 ? -23.215 0.980 -21.678 1.00 62.97 95 VAL A CA 1
ATOM 727 C C . VAL A 1 95 ? -21.796 1.502 -21.429 1.00 62.97 95 VAL A C 1
ATOM 729 O O . VAL A 1 95 ? -21.139 1.146 -20.447 1.00 62.97 95 VAL A O 1
ATOM 732 N N . SER A 1 96 ? -21.270 2.263 -22.388 1.00 67.19 96 SER A N 1
ATOM 733 C CA . SER A 1 96 ? -19.899 2.759 -22.367 1.00 67.19 96 SER A CA 1
ATOM 734 C C . SER A 1 96 ? -19.852 4.101 -21.641 1.00 67.19 96 SER A C 1
ATOM 736 O O . SER A 1 96 ? -20.136 5.139 -22.230 1.00 67.19 96 SER A O 1
ATOM 738 N N . PHE A 1 97 ? -19.482 4.083 -20.364 1.00 76.12 97 PHE A N 1
ATOM 739 C CA . PHE A 1 97 ? -19.212 5.303 -19.600 1.00 76.12 97 PHE A CA 1
ATOM 740 C C . PHE A 1 97 ? -17.844 5.890 -19.963 1.00 76.12 97 PHE A C 1
ATOM 742 O O . PHE A 1 97 ? -16.904 5.131 -20.233 1.00 76.12 97 PHE A O 1
ATOM 749 N N . SER A 1 98 ? -17.711 7.220 -19.901 1.00 84.62 98 SER A N 1
ATOM 750 C CA . SER A 1 98 ? -16.409 7.892 -20.000 1.00 84.62 98 SER A CA 1
ATOM 751 C C . SER A 1 98 ? -15.451 7.338 -18.929 1.00 84.62 98 SER A C 1
ATOM 753 O O . SER A 1 98 ? -15.893 7.019 -17.820 1.00 84.62 98 SER A O 1
ATOM 755 N N . PRO A 1 99 ? -14.138 7.197 -19.198 1.00 81.56 99 PRO A N 1
ATOM 756 C CA . PRO A 1 99 ? -13.175 6.697 -18.211 1.00 81.56 99 PRO A CA 1
ATOM 757 C C . PRO A 1 99 ? -13.170 7.487 -16.890 1.00 81.56 99 PRO A C 1
ATOM 759 O O . PRO A 1 99 ? -12.839 6.930 -15.843 1.00 81.56 99 PRO A O 1
ATOM 762 N N . GLU A 1 100 ? -13.549 8.766 -16.916 1.00 84.44 100 GLU A N 1
ATOM 763 C CA . GLU A 1 100 ? -13.707 9.594 -15.715 1.00 84.44 100 GLU A CA 1
ATOM 764 C C . GLU A 1 100 ? -14.968 9.240 -14.910 1.00 84.44 100 GLU A C 1
ATOM 766 O O . GLU A 1 100 ? -14.888 9.064 -13.692 1.00 84.44 100 GLU A O 1
ATOM 771 N N . ASP A 1 101 ? -16.097 9.022 -15.587 1.00 87.50 101 ASP A N 1
ATOM 772 C CA . ASP A 1 101 ? -17.360 8.618 -14.968 1.00 87.50 101 ASP A CA 1
ATOM 773 C C . ASP A 1 101 ? -17.233 7.227 -14.339 1.00 87.50 101 ASP A C 1
ATOM 775 O O . ASP A 1 101 ? -17.700 7.002 -13.226 1.00 87.50 101 ASP A O 1
ATOM 779 N N . GLN A 1 102 ? -16.497 6.311 -14.978 1.00 86.88 102 GLN A N 1
ATOM 780 C CA . GLN A 1 102 ? -16.191 4.986 -14.424 1.00 86.88 102 GLN A CA 1
ATOM 781 C C . GLN A 1 102 ? -15.438 5.063 -13.086 1.00 86.88 102 GLN A C 1
ATOM 783 O O . GLN A 1 102 ? -15.680 4.263 -12.176 1.00 86.88 102 GLN A O 1
ATOM 788 N N . LEU A 1 103 ? -14.512 6.018 -12.952 1.00 89.62 103 LEU A N 1
ATOM 789 C CA . LEU A 1 103 ? -13.780 6.244 -11.706 1.00 89.62 103 LEU A CA 1
ATOM 790 C C . LEU A 1 103 ? -14.682 6.851 -10.631 1.00 89.62 103 LEU A C 1
ATOM 792 O O . LEU A 1 103 ? -14.612 6.423 -9.477 1.00 89.62 103 LEU A O 1
ATOM 796 N N . LEU A 1 104 ? -15.540 7.807 -10.997 1.00 89.38 104 LEU A N 1
ATOM 797 C CA . LEU A 1 104 ? -16.515 8.402 -10.080 1.00 89.38 104 LEU A CA 1
ATOM 798 C C . LEU A 1 104 ? -17.515 7.360 -9.570 1.00 89.38 104 LEU A C 1
ATOM 800 O O . LEU A 1 104 ? -17.719 7.268 -8.357 1.00 89.38 104 LEU A O 1
ATOM 804 N N . LEU A 1 105 ? -18.037 6.512 -10.461 1.00 89.69 105 LEU A N 1
ATOM 805 C CA . LEU A 1 105 ? -18.900 5.379 -10.119 1.00 89.69 105 LEU A CA 1
ATOM 806 C C . LEU A 1 105 ? -18.227 4.460 -9.102 1.00 89.69 105 LEU A C 1
ATOM 808 O O . LEU A 1 105 ? -18.830 4.075 -8.100 1.00 89.69 105 LEU A O 1
ATOM 812 N N . TYR A 1 106 ? -16.954 4.133 -9.342 1.00 90.38 106 TYR A N 1
ATOM 813 C CA . TYR A 1 106 ? -16.167 3.309 -8.434 1.00 90.38 106 TYR A CA 1
ATOM 814 C C . TYR A 1 106 ? -16.026 3.963 -7.054 1.00 90.38 106 TYR A C 1
ATOM 816 O O . TYR A 1 106 ? -16.253 3.307 -6.037 1.00 90.38 106 TYR A O 1
ATOM 824 N N . GLY A 1 107 ? -15.676 5.251 -6.999 1.00 90.62 107 GLY A N 1
ATOM 825 C CA . GLY A 1 107 ? -15.540 5.984 -5.741 1.00 90.62 107 GLY A CA 1
ATOM 826 C C . GLY A 1 107 ? -16.845 6.026 -4.945 1.00 90.62 107 GLY A C 1
ATOM 827 O O . GLY A 1 107 ? -16.839 5.713 -3.752 1.00 90.62 107 GLY A O 1
ATOM 828 N N . ALA A 1 108 ? -17.957 6.349 -5.615 1.00 91.94 108 ALA A N 1
ATOM 829 C CA . ALA A 1 108 ? -19.297 6.390 -5.030 1.00 91.94 108 ALA A CA 1
ATOM 830 C C . ALA A 1 108 ? -19.697 5.020 -4.467 1.00 91.94 108 ALA A C 1
ATOM 832 O O . ALA A 1 108 ? -20.061 4.898 -3.299 1.00 91.94 108 ALA A O 1
ATOM 833 N N . TYR A 1 109 ? -19.518 3.962 -5.261 1.00 91.31 109 TYR A N 1
ATOM 834 C CA . TYR A 1 109 ? -19.810 2.590 -4.859 1.00 91.31 109 TYR A CA 1
ATOM 835 C C . TYR A 1 109 ? -18.985 2.141 -3.642 1.00 91.31 109 TYR A C 1
ATOM 837 O O . TYR A 1 109 ? -19.519 1.551 -2.696 1.00 91.31 109 TYR A O 1
ATOM 845 N N . LYS A 1 110 ? -17.674 2.422 -3.623 1.00 89.94 110 LYS A N 1
ATOM 846 C CA . LYS A 1 110 ? -16.810 2.024 -2.498 1.00 89.94 110 LYS A CA 1
ATOM 847 C C . LYS A 1 110 ? -17.140 2.802 -1.231 1.00 89.94 110 LYS A C 1
ATOM 849 O O . LYS A 1 110 ? -17.189 2.188 -0.168 1.00 89.94 110 LYS A O 1
ATOM 854 N N . GLN A 1 111 ? -17.450 4.092 -1.333 1.00 90.69 111 GLN A N 1
ATOM 855 C CA . GLN A 1 111 ? -17.914 4.877 -0.189 1.00 90.69 111 GLN A CA 1
ATOM 856 C C . GLN A 1 111 ? -19.274 4.372 0.323 1.00 90.69 111 GLN A C 1
ATOM 858 O O . GLN A 1 111 ? -19.440 4.163 1.521 1.00 90.69 111 GLN A O 1
ATOM 863 N N . ALA A 1 112 ? -20.214 4.067 -0.574 1.00 90.31 112 ALA A N 1
ATOM 864 C CA . ALA A 1 112 ? -21.535 3.544 -0.230 1.00 90.31 112 ALA A CA 1
ATOM 865 C C . ALA A 1 112 ? -21.505 2.153 0.426 1.00 90.31 112 ALA A C 1
ATOM 867 O O . ALA A 1 112 ? -22.418 1.812 1.175 1.00 90.31 112 ALA A O 1
ATOM 868 N N . THR A 1 113 ? -20.481 1.333 0.172 1.00 88.50 113 THR A N 1
ATOM 869 C CA . THR A 1 113 ? -20.401 -0.046 0.695 1.00 88.50 113 THR A CA 1
ATOM 870 C C . THR A 1 113 ? -19.414 -0.212 1.846 1.00 88.50 113 THR A C 1
ATOM 872 O O . THR A 1 113 ? -19.687 -0.939 2.800 1.00 88.50 113 THR A O 1
ATOM 875 N N . LYS A 1 114 ? -18.248 0.433 1.768 1.00 87.25 114 LYS A N 1
ATOM 876 C CA . LYS A 1 114 ? -17.155 0.310 2.745 1.00 87.25 114 LYS A CA 1
ATOM 877 C C . LYS A 1 114 ? -17.015 1.538 3.644 1.00 87.25 114 LYS A C 1
ATOM 879 O O . LYS A 1 114 ? -16.289 1.454 4.636 1.00 87.25 114 LYS A O 1
ATOM 884 N N . GLY A 1 115 ? -17.702 2.635 3.325 1.00 87.81 115 GLY A N 1
ATOM 885 C CA . GLY A 1 115 ? -17.524 3.919 3.991 1.00 87.81 115 GLY A CA 1
ATOM 886 C C . GLY A 1 115 ? -16.173 4.544 3.648 1.00 87.81 115 GLY A C 1
ATOM 887 O O . GLY A 1 115 ? -15.573 4.251 2.609 1.00 87.81 115 GLY A O 1
ATOM 888 N N . ASP A 1 116 ? -15.685 5.382 4.560 1.00 90.38 116 ASP A N 1
ATOM 889 C CA . ASP A 1 116 ? -14.442 6.126 4.379 1.00 90.38 116 ASP A CA 1
ATOM 890 C C . ASP A 1 116 ? -13.234 5.235 4.088 1.00 90.38 116 ASP A C 1
ATOM 892 O O . ASP A 1 116 ? -13.000 4.208 4.736 1.00 90.38 116 ASP A O 1
ATOM 896 N N . ILE A 1 117 ? -12.404 5.702 3.155 1.00 86.81 117 ILE A N 1
ATOM 897 C CA . ILE A 1 117 ? -11.172 5.026 2.772 1.00 86.81 117 ILE A CA 1
ATOM 898 C C . ILE A 1 117 ? -10.217 4.875 3.965 1.00 86.81 117 ILE A C 1
ATOM 900 O O . ILE A 1 117 ? -9.785 5.842 4.596 1.00 86.81 117 ILE A O 1
ATOM 904 N N . LYS A 1 118 ? -9.856 3.625 4.261 1.00 79.81 118 LYS A N 1
ATOM 905 C CA . LYS A 1 118 ? -8.903 3.253 5.313 1.00 79.81 118 LYS A CA 1
ATOM 906 C C . LYS A 1 118 ? -7.759 2.483 4.668 1.00 79.81 118 LYS A C 1
ATOM 908 O O . LYS A 1 118 ? -7.876 1.294 4.394 1.00 79.81 118 LYS A O 1
ATOM 913 N N . GLY A 1 119 ? -6.652 3.163 4.384 1.00 77.00 119 GLY A N 1
ATOM 914 C CA . GLY A 1 119 ? -5.494 2.517 3.774 1.00 77.00 119 GLY A CA 1
ATOM 915 C C . GLY A 1 119 ? -4.422 3.491 3.310 1.00 77.00 119 GLY A C 1
ATOM 916 O O . GLY A 1 119 ? -4.683 4.674 3.096 1.00 77.00 119 GLY A O 1
ATOM 917 N N . LEU A 1 120 ? -3.203 2.975 3.147 1.00 75.81 120 LEU A N 1
ATOM 918 C CA . LEU A 1 120 ? -2.102 3.737 2.568 1.00 75.81 120 LEU A CA 1
ATOM 919 C C . LEU A 1 120 ? -2.343 3.958 1.072 1.00 75.81 120 LEU A C 1
ATOM 921 O O . LEU A 1 120 ? -2.856 3.082 0.373 1.00 75.81 120 LEU A O 1
ATOM 925 N N . LYS A 1 121 ? -1.923 5.127 0.586 1.00 80.50 121 LYS A N 1
ATOM 926 C CA . LYS A 1 121 ? -1.947 5.466 -0.837 1.00 80.50 121 LYS A CA 1
ATOM 927 C C . LYS A 1 121 ? -1.103 4.455 -1.635 1.00 80.50 121 LYS A C 1
ATOM 929 O O . LYS A 1 121 ? 0.005 4.129 -1.198 1.00 80.50 121 LYS A O 1
ATOM 934 N N . PRO A 1 122 ? -1.595 3.956 -2.784 1.00 81.19 122 PRO A N 1
ATOM 935 C CA . PRO A 1 122 ? -0.860 3.003 -3.607 1.00 81.19 122 PRO A CA 1
ATOM 936 C C . PRO A 1 122 ? 0.447 3.599 -4.139 1.00 81.19 122 PRO A C 1
ATOM 938 O O . PRO A 1 122 ? 0.602 4.816 -4.278 1.00 81.19 122 PRO A O 1
ATOM 941 N N . THR A 1 123 ? 1.396 2.713 -4.439 1.00 78.44 123 THR A N 1
ATOM 942 C CA . THR A 1 123 ? 2.707 3.068 -4.987 1.00 78.44 123 THR A CA 1
ATOM 943 C C . THR A 1 123 ? 2.565 3.741 -6.354 1.00 78.44 123 THR A C 1
ATOM 945 O O . THR A 1 123 ? 1.731 3.348 -7.164 1.00 78.44 123 THR A O 1
ATOM 948 N N . PHE A 1 124 ? 3.427 4.720 -6.639 1.00 73.88 124 PHE A N 1
ATOM 949 C CA . PHE A 1 124 ? 3.417 5.507 -7.879 1.00 73.88 124 PHE A CA 1
ATOM 950 C C . PHE A 1 124 ? 3.547 4.694 -9.177 1.00 73.88 124 PHE A C 1
ATOM 952 O O . PHE A 1 124 ? 3.231 5.215 -10.240 1.00 73.88 124 PHE A O 1
ATOM 959 N N . SER A 1 125 ? 3.995 3.441 -9.098 1.00 74.94 125 SER A N 1
ATOM 960 C CA . SER A 1 125 ? 4.166 2.546 -10.243 1.00 74.94 125 SER A CA 1
ATOM 961 C C . SER A 1 125 ? 2.852 2.055 -10.861 1.00 74.94 125 SER A C 1
ATOM 963 O O . SER A 1 125 ? 2.874 1.589 -11.992 1.00 74.94 125 SER A O 1
ATOM 965 N N . ASP A 1 126 ? 1.727 2.121 -10.137 1.00 75.81 126 ASP A N 1
ATOM 966 C CA . ASP A 1 126 ? 0.424 1.640 -10.614 1.00 75.81 126 ASP A CA 1
ATOM 967 C C . ASP A 1 126 ? -0.567 2.807 -10.749 1.00 75.81 126 ASP A C 1
ATOM 969 O O . ASP A 1 126 ? -1.194 3.253 -9.781 1.00 75.81 126 ASP A O 1
ATOM 973 N N . ILE A 1 127 ? -0.675 3.331 -11.973 1.00 79.19 127 ILE A N 1
ATOM 974 C CA . ILE A 1 127 ? -1.523 4.485 -12.300 1.00 79.19 127 ILE A CA 1
ATOM 975 C C . ILE A 1 127 ? -3.004 4.126 -12.120 1.00 79.19 127 ILE A C 1
ATOM 977 O O . ILE A 1 127 ? -3.762 4.916 -11.561 1.00 79.19 127 ILE A O 1
ATOM 981 N N . ALA A 1 128 ? -3.407 2.916 -12.513 1.00 80.00 128 ALA A N 1
ATOM 982 C CA . ALA A 1 128 ? -4.787 2.452 -12.419 1.00 80.00 128 ALA A CA 1
ATOM 983 C C . ALA A 1 128 ? -5.263 2.338 -10.968 1.00 80.00 128 ALA A C 1
ATOM 985 O O . ALA A 1 128 ? -6.327 2.855 -10.607 1.00 80.00 128 ALA A O 1
ATOM 986 N N . ALA A 1 129 ? -4.456 1.705 -10.114 1.00 80.19 129 ALA A N 1
ATOM 987 C CA . ALA A 1 129 ? -4.755 1.605 -8.690 1.00 80.19 129 ALA A CA 1
ATOM 988 C C . ALA A 1 129 ? -4.802 2.988 -8.024 1.00 80.19 129 ALA A C 1
ATOM 990 O O . ALA A 1 129 ? -5.662 3.243 -7.178 1.00 80.19 129 ALA A O 1
ATOM 991 N N . ARG A 1 130 ? -3.912 3.904 -8.427 1.00 82.56 130 ARG A N 1
ATOM 992 C CA . ARG A 1 130 ? -3.893 5.277 -7.914 1.00 82.56 130 ARG A CA 1
ATOM 993 C C . ARG A 1 130 ? -5.142 6.063 -8.297 1.00 82.56 130 ARG A C 1
ATOM 995 O O . ARG A 1 130 ? -5.696 6.719 -7.418 1.00 82.56 130 ARG A O 1
ATOM 1002 N N . SER A 1 131 ? -5.596 5.981 -9.545 1.00 87.38 131 SER A N 1
ATOM 1003 C CA . SER A 1 131 ? -6.805 6.678 -10.001 1.00 87.38 131 SER A CA 1
ATOM 1004 C C . SER A 1 131 ? -8.048 6.207 -9.244 1.00 87.38 131 SER A C 1
ATOM 1006 O O . SER A 1 131 ? -8.818 7.026 -8.750 1.00 87.38 131 SER A O 1
ATOM 1008 N N . LYS A 1 132 ? -8.193 4.891 -9.043 1.00 86.56 132 LYS A N 1
ATOM 1009 C CA . LYS A 1 132 ? -9.276 4.305 -8.234 1.00 86.56 132 LYS A CA 1
ATOM 1010 C C . LYS A 1 132 ? -9.223 4.751 -6.774 1.00 86.56 132 LYS A C 1
ATOM 1012 O O . LYS A 1 132 ? -10.241 5.129 -6.199 1.00 86.56 132 LYS A O 1
ATOM 1017 N N . TRP A 1 133 ? -8.030 4.732 -6.178 1.00 87.12 133 TRP A N 1
ATOM 1018 C CA . TRP A 1 133 ? -7.827 5.199 -4.806 1.00 87.12 133 TRP A CA 1
ATOM 1019 C C . TRP A 1 133 ? -8.167 6.682 -4.664 1.00 87.12 133 TRP A C 1
ATOM 1021 O O . TRP A 1 133 ? -8.802 7.070 -3.692 1.00 87.12 133 TRP A O 1
ATOM 1031 N N . GLN A 1 134 ? -7.783 7.506 -5.642 1.00 89.56 134 GLN A N 1
ATOM 1032 C CA . GLN A 1 134 ? -8.081 8.934 -5.648 1.00 89.56 134 GLN A CA 1
ATOM 1033 C C . GLN A 1 134 ? -9.584 9.196 -5.775 1.00 89.56 134 GLN A C 1
ATOM 1035 O O . GLN A 1 134 ? -10.109 10.008 -5.023 1.00 89.56 134 GLN A O 1
ATOM 1040 N N . ALA A 1 135 ? -10.286 8.471 -6.648 1.00 90.69 135 ALA A N 1
ATOM 1041 C CA . ALA A 1 135 ? -11.733 8.603 -6.779 1.00 90.69 135 ALA A CA 1
ATOM 1042 C C . ALA A 1 135 ? -12.477 8.234 -5.486 1.00 90.69 135 ALA A C 1
ATOM 1044 O O . ALA A 1 135 ? -13.382 8.951 -5.071 1.00 90.69 135 ALA A O 1
ATOM 1045 N N . TRP A 1 136 ? -12.058 7.170 -4.794 1.00 90.88 136 TRP A N 1
ATOM 1046 C CA . TRP A 1 136 ? -12.627 6.824 -3.487 1.00 90.88 136 TRP A CA 1
ATOM 1047 C C . TRP A 1 136 ? -12.232 7.834 -2.397 1.00 90.88 136 TRP A C 1
ATOM 1049 O O . TRP A 1 136 ? -13.071 8.236 -1.597 1.00 90.88 136 TRP A O 1
ATOM 1059 N N . ALA A 1 137 ? -10.990 8.323 -2.398 1.00 90.94 137 ALA A N 1
ATOM 1060 C CA . ALA A 1 137 ? -10.546 9.356 -1.463 1.00 90.94 137 ALA A CA 1
ATOM 1061 C C . ALA A 1 137 ? -11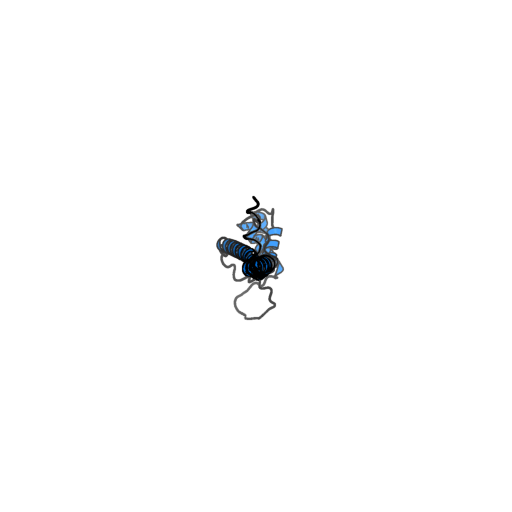.315 10.678 -1.624 1.00 90.94 137 ALA A C 1
ATOM 1063 O O . ALA A 1 137 ? -11.562 11.349 -0.625 1.00 90.94 137 ALA A O 1
ATOM 1064 N N . ASN A 1 138 ? -11.730 11.026 -2.845 1.00 91.62 138 ASN A N 1
ATOM 1065 C CA . ASN A 1 138 ? -12.554 12.206 -3.116 1.00 91.62 138 ASN A CA 1
ATOM 1066 C C . ASN A 1 138 ? -13.974 12.090 -2.532 1.00 91.62 138 ASN A C 1
ATOM 1068 O O . ASN A 1 138 ? -14.597 13.110 -2.260 1.00 91.62 138 ASN A O 1
ATOM 1072 N N . MET A 1 139 ? -14.477 10.870 -2.316 1.00 90.62 139 MET A N 1
ATOM 1073 C CA . MET A 1 139 ? -15.792 10.623 -1.708 1.00 90.62 139 MET A CA 1
ATOM 1074 C C . MET A 1 139 ? -15.753 10.547 -0.176 1.00 90.62 139 MET A C 1
ATOM 1076 O O . MET A 1 139 ? -16.782 10.321 0.458 1.00 90.62 139 MET A O 1
ATOM 1080 N N . ARG A 1 140 ? -14.579 10.724 0.438 1.00 91.00 140 ARG A N 1
ATOM 1081 C CA . ARG A 1 140 ? -14.411 10.649 1.891 1.00 91.00 140 ARG A CA 1
ATOM 1082 C C . ARG A 1 140 ? -15.264 11.700 2.605 1.00 91.00 140 ARG A C 1
ATOM 1084 O O . ARG A 1 140 ? -15.296 12.859 2.203 1.00 91.00 140 ARG A O 1
ATOM 1091 N N . GLY A 1 141 ? -15.887 11.305 3.711 1.00 91.44 141 GLY A N 1
ATOM 1092 C CA . GLY A 1 141 ? -16.760 12.163 4.509 1.00 91.44 141 GLY A CA 1
ATOM 1093 C C . GLY A 1 141 ? -18.211 12.188 4.032 1.00 91.44 141 GLY A C 1
ATOM 1094 O O . GLY A 1 141 ? -19.065 12.663 4.776 1.00 91.44 141 GLY A O 1
ATOM 1095 N N . LYS A 1 142 ? -18.514 11.633 2.849 1.00 92.38 142 LYS A N 1
ATOM 1096 C CA . LYS A 1 142 ? -19.899 11.424 2.417 1.00 92.38 142 LYS A CA 1
ATOM 1097 C C . LYS A 1 142 ? -20.521 10.267 3.181 1.00 92.38 142 LYS A C 1
ATOM 1099 O O . LYS A 1 142 ? -19.879 9.233 3.398 1.00 92.38 142 LYS A O 1
ATOM 1104 N N . SER A 1 143 ? -21.781 10.434 3.564 1.00 93.44 143 SER A N 1
ATOM 1105 C CA . SER A 1 143 ? -22.542 9.356 4.195 1.00 93.44 143 SER A CA 1
ATOM 1106 C C . SER A 1 143 ? -22.817 8.222 3.200 1.00 93.44 143 SER A C 1
ATOM 1108 O O . SER A 1 143 ? -22.741 8.404 1.983 1.00 93.44 143 SER A O 1
ATOM 1110 N N . HIS A 1 144 ? -23.159 7.037 3.709 1.00 90.00 144 HIS A N 1
ATOM 1111 C CA . HIS A 1 144 ? -23.526 5.900 2.859 1.00 90.00 144 HIS A CA 1
ATOM 1112 C C . HIS A 1 144 ? -24.677 6.237 1.902 1.00 90.00 144 HIS A C 1
ATOM 1114 O O . HIS A 1 144 ? -24.623 5.860 0.736 1.00 90.00 144 HIS A O 1
ATOM 1120 N N . GLN A 1 145 ? -25.681 6.969 2.387 1.00 90.44 145 GLN A N 1
ATOM 1121 C CA . GLN A 1 145 ? -26.850 7.359 1.604 1.00 90.44 145 GLN A CA 1
ATOM 1122 C C . GLN A 1 145 ? -26.487 8.379 0.518 1.00 90.44 145 GLN A C 1
ATOM 1124 O O . GLN A 1 145 ? -26.805 8.178 -0.648 1.00 90.44 145 GLN A O 1
ATOM 1129 N N . GLU A 1 146 ? -25.721 9.409 0.873 1.00 91.00 146 GLU A N 1
ATOM 1130 C CA . GLU A 1 146 ? -25.260 10.426 -0.079 1.00 91.00 146 GLU A CA 1
ATOM 1131 C C . GLU A 1 146 ? -24.398 9.813 -1.198 1.00 91.00 146 GLU A C 1
ATOM 1133 O O . GLU A 1 146 ? -24.510 10.178 -2.365 1.00 91.00 146 GLU A O 1
ATOM 1138 N N . ALA A 1 147 ? -23.555 8.831 -0.867 1.00 91.19 147 ALA A N 1
ATOM 1139 C CA . ALA A 1 147 ? -22.758 8.118 -1.861 1.00 91.19 147 ALA A CA 1
ATOM 1140 C C . ALA A 1 147 ? -23.612 7.243 -2.803 1.00 91.19 147 ALA A C 1
ATOM 1142 O O . ALA A 1 147 ? -23.256 7.090 -3.971 1.00 91.19 147 ALA A O 1
ATOM 1143 N N . GLN A 1 148 ? -24.731 6.685 -2.324 1.00 90.12 148 GLN A N 1
ATOM 1144 C CA . GLN A 1 148 ? -25.682 5.939 -3.159 1.00 90.12 148 GLN A CA 1
ATOM 1145 C C . GLN A 1 148 ? -26.450 6.861 -4.103 1.00 90.12 148 GLN A C 1
ATOM 1147 O O . GLN A 1 148 ? -26.592 6.532 -5.276 1.00 90.12 148 GLN A O 1
ATOM 1152 N N . GLU A 1 149 ? -26.901 8.016 -3.616 1.00 93.31 149 GLU A N 1
ATOM 1153 C CA . GLU A 1 149 ? -27.594 9.017 -4.435 1.00 93.31 149 GLU A CA 1
ATOM 1154 C C . GLU A 1 149 ? -26.705 9.479 -5.595 1.00 93.31 149 GLU A C 1
ATOM 1156 O O . GLU A 1 149 ? -27.131 9.451 -6.747 1.00 93.31 149 GLU A O 1
ATOM 1161 N N . ILE A 1 150 ? -25.432 9.774 -5.316 1.00 89.88 150 ILE A N 1
ATOM 1162 C CA . ILE A 1 150 ? -24.445 10.128 -6.348 1.00 89.88 150 ILE A CA 1
ATOM 1163 C C . ILE A 1 150 ? -24.220 8.977 -7.330 1.00 89.88 150 ILE A C 1
ATOM 1165 O O . ILE A 1 150 ? -24.077 9.206 -8.526 1.00 89.88 150 ILE A O 1
ATOM 1169 N N . TYR A 1 151 ? -24.171 7.734 -6.848 1.00 89.69 151 TYR A N 1
ATOM 1170 C CA . TYR A 1 151 ? -24.025 6.577 -7.727 1.00 89.69 151 TYR A CA 1
ATOM 1171 C C . TYR A 1 151 ? -25.208 6.452 -8.697 1.00 89.69 151 TYR A C 1
ATOM 1173 O O . TYR A 1 151 ? -24.995 6.230 -9.885 1.00 89.69 151 TYR A O 1
ATOM 1181 N N . VAL A 1 152 ? -26.438 6.612 -8.203 1.00 90.69 152 VAL A N 1
ATOM 1182 C CA . VAL A 1 152 ? -27.651 6.546 -9.031 1.00 90.69 152 VAL A CA 1
ATOM 1183 C C . VAL A 1 152 ? -27.673 7.679 -10.052 1.00 90.69 152 VAL A C 1
ATOM 1185 O O . VAL A 1 152 ? -27.914 7.414 -11.225 1.00 90.69 152 VAL A O 1
ATOM 1188 N N . ASP A 1 153 ? -27.357 8.906 -9.636 1.00 91.06 153 ASP A N 1
ATOM 1189 C CA . ASP A 1 153 ? -27.298 10.072 -10.526 1.00 91.06 153 ASP A CA 1
ATOM 1190 C C . ASP A 1 153 ? -26.314 9.852 -11.688 1.00 91.06 153 ASP A C 1
ATOM 1192 O O . ASP A 1 153 ? -26.644 10.062 -12.853 1.00 91.06 153 ASP A O 1
ATOM 1196 N N . LEU A 1 154 ? -25.133 9.302 -11.392 1.00 87.25 154 LEU A N 1
ATOM 1197 C CA . LEU A 1 154 ? -24.122 8.995 -12.406 1.00 87.25 154 LEU A CA 1
ATOM 1198 C C . LEU A 1 154 ? -24.513 7.855 -13.360 1.00 87.25 154 LEU A C 1
ATOM 1200 O O . LEU A 1 154 ? -24.005 7.815 -14.475 1.00 87.25 154 LEU A O 1
ATOM 1204 N N . VAL A 1 155 ? -25.355 6.911 -12.928 1.00 86.00 155 VAL A N 1
ATOM 1205 C CA . VAL A 1 155 ? -25.834 5.801 -13.778 1.00 86.00 155 VAL A CA 1
ATOM 1206 C C . VAL A 1 155 ? -27.007 6.228 -14.662 1.00 86.00 155 VAL A C 1
ATOM 1208 O O . VAL A 1 155 ? -27.190 5.661 -15.736 1.00 86.00 155 VAL A O 1
ATOM 1211 N N . VAL A 1 156 ? -27.817 7.184 -14.201 1.00 87.44 156 VAL A N 1
ATOM 1212 C CA . VAL A 1 156 ? -28.993 7.695 -14.926 1.00 87.44 156 VAL A CA 1
ATOM 1213 C C . VAL A 1 156 ? -28.615 8.747 -15.975 1.00 87.44 156 VAL A C 1
ATOM 1215 O O . VAL A 1 156 ? -29.348 8.911 -16.950 1.00 87.44 156 VAL A O 1
ATOM 1218 N N . LYS A 1 157 ? -27.497 9.445 -15.764 1.00 74.25 157 LYS A N 1
ATOM 1219 C CA . LYS A 1 157 ? -26.914 10.423 -16.689 1.00 74.25 157 LYS A CA 1
ATOM 1220 C C . LYS A 1 157 ? -26.577 9.823 -18.057 1.00 74.25 157 LYS A C 1
ATOM 1222 O O . LYS A 1 157 ? -26.845 10.532 -19.053 1.00 74.25 157 LYS A O 1
#

Secondary structure (DSSP, 8-state):
---SSTTTT-HHHHHHHHHHHHHHHHHHHHHHHHHHHHHHHHSSSSHHHHHHHHHHHHHHHHHHHHHHHSPPPP--TT-------------S------HHHHHHHHHHHHHHHH-S--SPPPPTT-HHHHHHHHHHHHTTT--HHHHHHHHHHHHH-

InterPro domains:
  IPR000582 Acyl-CoA-binding protein, ACBP [PF00887] (94-155)
  IPR000582 Acyl-CoA-binding protein, ACBP [PR00689] (97-115)
  IPR000582 Acyl-CoA-binding protein, ACBP [PR00689] (120-135)
  IPR000582 Acyl-CoA-binding protein, ACBP [PR00689] (141-157)
  IPR000582 Acyl-CoA-binding protein, ACBP [PS51228] (55-157)
  IPR014352 FERM/acyl-CoA-binding protein superfamily [G3DSA:1.20.80.10] (77-157)
  IPR035984 Acyl-CoA binding protein superfamily [SSF47027] (94-156)

Radius of gyration: 37.67 Å; chains: 1; bounding box: 112×31×67 Å